Protein AF-A0A4V2AFM6-F1 (afdb_monomer_lite)

Foldseek 3Di:
DEPDPVVLVVCLVVLHQEAEDQDAHPPDRVVDCPVVPPPPVVVVVVCSNVVSNHDYDHPHVVQCVDVVRD

Sequence (70 aa):
MFATIPVIRKAIEAKANFIIAHEPTFYNHQDDTDWLKNDKVYQYKAALLKDNNITVWRNHDYIHSHNPDG

pLDDT: mean 92.41, std 6.47, range [71.69, 98.5]

Secondary structure (DSSP, 8-state):
----HHHHHHHHHTT--EEEESS-SSSSSS---GGGTT-HHHHHHHHHHHHTT-EEEE-STTGGGSSS--

Structure (mmCIF, N/CA/C/O backbone):
data_AF-A0A4V2AFM6-F1
#
_entry.id   AF-A0A4V2AFM6-F1
#
loop_
_atom_site.group_PDB
_atom_site.id
_atom_site.type_symbol
_atom_site.label_atom_id
_atom_site.label_alt_id
_atom_site.label_comp_id
_atom_site.label_asym_id
_atom_site.label_entity_id
_atom_site.label_seq_id
_atom_site.pdbx_PDB_ins_code
_atom_site.Cartn_x
_atom_site.Cartn_y
_atom_site.Cartn_z
_atom_site.occupancy
_atom_site.B_iso_or_equiv
_atom_site.auth_seq_id
_atom_site.auth_comp_id
_atom_site.auth_asym_id
_atom_site.auth_atom_id
_atom_site.pdbx_PDB_model_num
ATOM 1 N N . MET A 1 1 ? 11.046 -1.779 -4.023 1.00 83.88 1 MET A N 1
ATOM 2 C CA . MET A 1 1 ? 10.731 -0.456 -3.420 1.00 83.88 1 MET A CA 1
ATOM 3 C C . MET A 1 1 ? 9.345 -0.442 -2.767 1.00 83.88 1 MET A C 1
ATOM 5 O O . MET A 1 1 ? 8.395 -0.918 -3.376 1.00 83.88 1 MET A O 1
ATOM 9 N N . PHE A 1 2 ? 9.239 0.096 -1.543 1.00 91.25 2 PHE A N 1
ATOM 10 C CA . PHE A 1 2 ? 8.077 -0.027 -0.642 1.00 91.25 2 PHE A CA 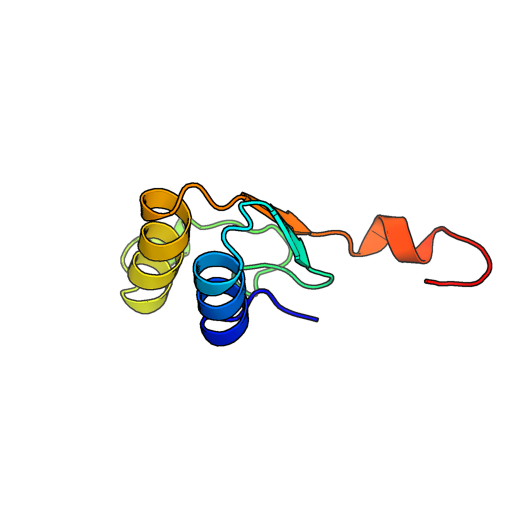1
ATOM 11 C C . PHE A 1 2 ? 7.157 1.209 -0.628 1.00 91.25 2 PHE A C 1
ATOM 13 O O . PHE A 1 2 ? 7.633 2.344 -0.700 1.00 91.25 2 PHE A O 1
ATOM 20 N N . ALA A 1 3 ? 5.857 1.006 -0.385 1.00 93.94 3 ALA A N 1
ATOM 21 C CA . ALA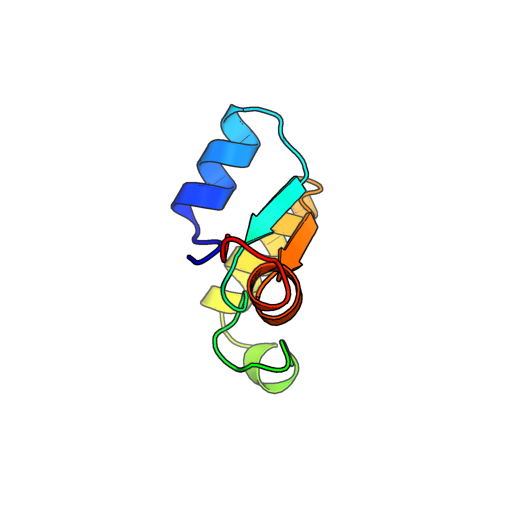 A 1 3 ? 4.895 2.076 -0.091 1.00 93.94 3 ALA A CA 1
ATOM 22 C C . ALA A 1 3 ? 5.032 2.578 1.364 1.00 93.94 3 ALA A C 1
ATOM 24 O O . ALA A 1 3 ? 4.219 2.258 2.232 1.00 93.94 3 ALA A O 1
ATOM 25 N N . THR A 1 4 ? 6.104 3.306 1.675 1.00 94.88 4 THR A N 1
ATOM 26 C CA . THR A 1 4 ? 6.356 3.844 3.026 1.00 94.88 4 THR A CA 1
ATOM 27 C C . THR A 1 4 ? 5.449 5.040 3.357 1.00 94.88 4 THR A C 1
ATOM 29 O O . THR A 1 4 ? 4.877 5.662 2.463 1.00 94.88 4 THR A O 1
ATOM 32 N N . ILE A 1 5 ? 5.333 5.416 4.640 1.00 96.12 5 ILE A N 1
ATOM 33 C CA . ILE A 1 5 ? 4.567 6.611 5.052 1.00 96.12 5 ILE A CA 1
ATOM 34 C C . ILE A 1 5 ? 5.033 7.883 4.314 1.00 96.12 5 ILE A C 1
ATOM 36 O O . ILE A 1 5 ? 4.169 8.613 3.830 1.00 96.12 5 ILE A O 1
ATOM 40 N N . PRO A 1 6 ? 6.345 8.161 4.148 1.00 97.31 6 PRO A N 1
ATOM 41 C CA . PRO A 1 6 ? 6.792 9.289 3.329 1.00 97.31 6 PRO A CA 1
ATOM 42 C C . PRO A 1 6 ? 6.308 9.243 1.873 1.00 97.31 6 PRO A C 1
ATOM 44 O O . PRO A 1 6 ? 5.935 10.281 1.336 1.00 97.31 6 PRO A O 1
ATOM 47 N N . VAL A 1 7 ? 6.273 8.066 1.236 1.00 96.94 7 VAL A N 1
ATOM 48 C CA . VAL A 1 7 ? 5.745 7.914 -0.135 1.00 96.94 7 VAL A CA 1
ATOM 49 C C . VAL A 1 7 ? 4.249 8.222 -0.174 1.00 96.94 7 VAL A C 1
ATOM 51 O O . VAL A 1 7 ? 3.801 8.955 -1.051 1.00 96.94 7 VAL A O 1
ATOM 54 N N . ILE A 1 8 ? 3.488 7.734 0.809 1.00 97.69 8 ILE A N 1
ATOM 55 C CA . ILE A 1 8 ? 2.048 8.006 0.915 1.00 97.69 8 ILE A CA 1
ATOM 56 C C . ILE A 1 8 ? 1.797 9.507 1.105 1.00 97.69 8 ILE A C 1
ATOM 58 O O . ILE A 1 8 ? 0.957 10.078 0.419 1.00 97.69 8 ILE A O 1
ATOM 62 N N . ARG A 1 9 ? 2.564 10.180 1.972 1.00 98.19 9 ARG A N 1
ATOM 63 C CA . ARG A 1 9 ? 2.458 11.637 2.167 1.00 98.19 9 ARG A CA 1
ATOM 64 C C . ARG A 1 9 ? 2.760 12.420 0.894 1.00 98.19 9 ARG A C 1
ATOM 66 O O . ARG A 1 9 ? 1.998 13.317 0.553 1.00 98.19 9 ARG A O 1
ATOM 73 N N . LYS A 1 10 ? 3.801 12.034 0.155 1.00 98.19 10 LYS A N 1
ATOM 74 C CA . LYS A 1 10 ? 4.105 12.636 -1.149 1.00 98.19 10 LYS A CA 1
ATOM 75 C C . LYS A 1 10 ? 2.978 12.433 -2.162 1.00 98.19 10 LYS A C 1
ATOM 77 O O . LYS A 1 10 ? 2.685 13.351 -2.918 1.00 98.19 10 LYS A O 1
ATOM 82 N N . ALA A 1 11 ? 2.329 11.266 -2.177 1.00 98.25 11 ALA A N 1
ATOM 83 C CA . ALA A 1 11 ? 1.168 11.037 -3.039 1.00 98.25 11 ALA A CA 1
ATOM 84 C C . ALA A 1 11 ? 0.001 11.973 -2.676 1.00 98.25 11 ALA A C 1
ATOM 86 O O . ALA A 1 11 ? -0.581 12.581 -3.571 1.00 98.25 11 ALA A O 1
ATOM 87 N N . ILE A 1 12 ? -0.272 12.170 -1.378 1.00 98.44 12 ILE A N 1
ATOM 88 C CA . ILE A 1 12 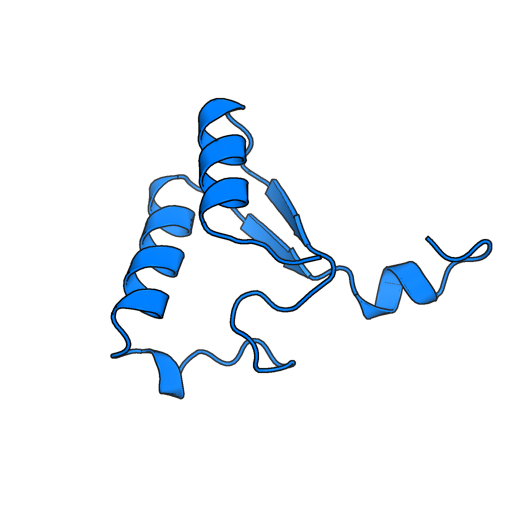? -1.282 13.127 -0.891 1.00 98.44 12 ILE A CA 1
ATOM 89 C C . ILE A 1 12 ? -0.948 14.553 -1.352 1.00 98.44 12 ILE A C 1
ATOM 91 O O . ILE A 1 12 ? -1.800 15.231 -1.925 1.00 98.44 12 ILE A O 1
ATOM 95 N N . GLU A 1 13 ? 0.295 15.001 -1.152 1.00 98.50 13 GLU A N 1
ATOM 96 C CA . GLU A 1 13 ? 0.772 16.325 -1.585 1.00 98.50 13 GLU A CA 1
ATOM 97 C C . GLU A 1 13 ? 0.634 16.519 -3.101 1.00 98.50 13 GLU A C 1
ATOM 99 O O . GLU A 1 13 ? 0.208 17.577 -3.565 1.00 98.50 13 GLU A O 1
ATOM 104 N N . ALA A 1 14 ? 0.929 15.472 -3.874 1.00 98.31 14 ALA A N 1
ATOM 105 C CA . ALA A 1 14 ? 0.791 15.456 -5.326 1.00 98.31 14 ALA A CA 1
ATOM 106 C C . ALA A 1 14 ? -0.661 15.293 -5.813 1.00 98.31 14 ALA A C 1
ATOM 108 O O . ALA A 1 14 ? -0.892 15.291 -7.021 1.00 98.31 14 ALA A O 1
ATOM 109 N N . LYS A 1 15 ? -1.640 15.143 -4.905 1.00 98.06 15 LYS A N 1
ATOM 110 C CA . LYS A 1 15 ? -3.040 14.795 -5.216 1.00 98.06 15 LYS A CA 1
ATOM 111 C C . LYS A 1 15 ? -3.173 13.512 -6.052 1.00 98.06 15 LYS A C 1
ATOM 113 O O . LYS A 1 15 ? -4.118 13.361 -6.825 1.00 98.06 15 LYS A O 1
ATOM 118 N N . ALA A 1 16 ? -2.224 12.594 -5.901 1.00 98.25 16 ALA A N 1
ATOM 119 C CA . ALA A 1 16 ? -2.247 11.282 -6.523 1.00 98.25 16 ALA A CA 1
ATOM 120 C C . ALA A 1 16 ? -3.019 10.291 -5.643 1.00 98.25 16 ALA A C 1
ATOM 122 O O . ALA A 1 16 ? -2.928 10.320 -4.418 1.00 98.25 16 ALA A O 1
ATOM 123 N N . ASN A 1 17 ? -3.744 9.378 -6.283 1.00 97.75 17 ASN A N 1
ATOM 124 C CA . ASN A 1 17 ? -4.561 8.358 -5.623 1.00 97.75 17 ASN A CA 1
ATOM 125 C C . ASN A 1 17 ? -4.094 6.921 -5.916 1.00 97.75 17 ASN A C 1
ATOM 127 O O . ASN A 1 17 ? -4.730 5.963 -5.479 1.00 97.75 17 ASN A O 1
ATOM 131 N N . PHE A 1 18 ? -2.990 6.752 -6.646 1.00 97.94 18 PHE A N 1
ATOM 132 C CA . PHE A 1 18 ? -2.480 5.443 -7.039 1.00 97.94 18 PHE A CA 1
ATOM 133 C C . PHE A 1 18 ? -0.965 5.362 -6.856 1.00 97.94 18 PHE A C 1
ATOM 135 O O . PHE A 1 18 ? -0.222 6.202 -7.362 1.00 97.94 18 PHE A O 1
ATOM 142 N N . ILE A 1 19 ? -0.514 4.348 -6.118 1.00 97.31 19 ILE A N 1
ATOM 143 C CA . ILE A 1 19 ? 0.897 4.054 -5.867 1.00 97.31 19 ILE A CA 1
ATOM 144 C C . ILE A 1 19 ? 1.202 2.675 -6.442 1.00 97.31 19 ILE A C 1
ATOM 146 O O . ILE A 1 19 ? 0.598 1.684 -6.038 1.00 97.31 19 ILE A O 1
ATOM 150 N N . ILE A 1 20 ? 2.186 2.604 -7.334 1.00 95.25 20 ILE A N 1
ATOM 151 C CA . ILE A 1 20 ? 2.747 1.338 -7.809 1.00 95.25 20 ILE A CA 1
ATOM 152 C C . ILE A 1 20 ? 4.002 1.072 -6.983 1.00 95.25 20 ILE A C 1
ATOM 154 O O . ILE A 1 20 ? 4.988 1.803 -7.079 1.00 95.25 20 ILE A O 1
ATOM 158 N N . ALA A 1 21 ? 3.942 0.061 -6.125 1.00 94.12 21 ALA A N 1
ATOM 159 C CA . ALA A 1 21 ? 5.060 -0.365 -5.301 1.00 94.12 21 ALA A CA 1
ATOM 160 C C . ALA A 1 21 ? 5.614 -1.677 -5.846 1.00 94.12 21 ALA A C 1
ATOM 162 O O . ALA A 1 21 ? 4.874 -2.523 -6.334 1.00 94.12 21 ALA A O 1
ATOM 163 N N . HIS A 1 22 ? 6.921 -1.859 -5.739 1.00 92.88 22 HIS A N 1
ATOM 164 C CA . HIS A 1 22 ? 7.535 -3.124 -6.117 1.00 92.88 22 HIS A CA 1
ATOM 165 C C . HIS A 1 22 ? 7.433 -4.140 -4.972 1.00 92.88 22 HIS A C 1
ATOM 167 O O . HIS A 1 22 ? 7.170 -5.303 -5.208 1.00 92.88 22 HIS A O 1
ATOM 173 N N . GLU A 1 23 ? 7.538 -3.707 -3.717 1.00 91.19 23 GLU A N 1
ATOM 174 C CA . GLU A 1 23 ? 7.492 -4.598 -2.548 1.00 91.19 23 GLU A CA 1
ATOM 175 C C . GLU A 1 23 ? 6.112 -4.640 -1.871 1.00 91.19 23 GLU A C 1
ATOM 177 O O . GLU A 1 23 ? 5.339 -3.687 -2.030 1.00 91.19 23 GLU A O 1
ATOM 182 N N . PRO A 1 24 ? 5.814 -5.683 -1.062 1.00 86.50 24 PRO A N 1
ATOM 183 C CA . PRO A 1 24 ? 4.581 -5.776 -0.280 1.00 86.50 24 PRO A CA 1
ATOM 184 C C . PRO A 1 24 ? 4.341 -4.572 0.631 1.00 86.50 24 PRO A C 1
ATOM 186 O O . PRO A 1 24 ? 5.270 -3.935 1.142 1.00 86.50 24 PRO A O 1
ATOM 189 N N . THR A 1 25 ? 3.067 -4.290 0.902 1.00 83.31 25 THR A N 1
ATOM 190 C CA . THR A 1 25 ? 2.687 -3.127 1.712 1.00 83.31 25 THR A CA 1
ATOM 191 C C . THR A 1 25 ? 2.924 -3.380 3.202 1.00 83.31 25 THR A C 1
ATOM 193 O O . THR A 1 25 ? 3.265 -2.432 3.922 1.00 83.31 25 THR A O 1
ATOM 196 N N . PHE A 1 26 ? 2.794 -4.633 3.660 1.00 83.62 26 PHE A N 1
ATOM 197 C CA . PHE A 1 26 ? 2.852 -5.003 5.083 1.00 83.62 26 PHE A CA 1
ATOM 198 C C . PHE A 1 26 ? 3.819 -6.161 5.423 1.00 83.62 26 PHE A C 1
ATOM 200 O O . PHE A 1 26 ? 3.629 -6.851 6.418 1.00 83.62 26 PHE A O 1
ATOM 207 N N . TYR A 1 27 ? 4.902 -6.333 4.651 1.00 72.06 27 TYR A N 1
ATOM 208 C CA . TYR A 1 27 ? 6.029 -7.238 4.968 1.00 72.06 27 TYR A CA 1
ATOM 209 C C . TYR A 1 27 ? 5.663 -8.711 5.246 1.00 72.06 27 TYR A C 1
ATOM 211 O O . TYR A 1 27 ? 6.273 -9.353 6.097 1.00 72.06 27 TYR A O 1
ATOM 2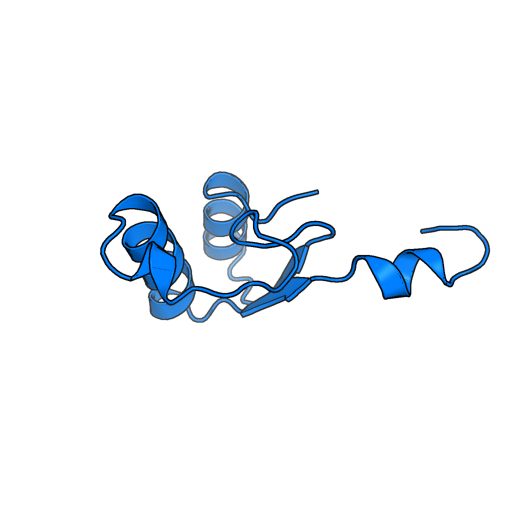19 N N . ASN A 1 28 ? 4.708 -9.290 4.518 1.00 76.38 28 ASN A N 1
ATOM 220 C CA . ASN A 1 28 ? 4.383 -10.713 4.681 1.00 76.38 28 ASN A CA 1
ATOM 221 C C . ASN A 1 28 ? 4.121 -11.477 3.376 1.00 76.38 28 ASN A C 1
ATOM 223 O O . ASN A 1 28 ? 3.514 -12.543 3.420 1.00 76.38 28 ASN A O 1
ATOM 227 N N . HIS A 1 29 ? 4.618 -10.967 2.242 1.00 71.69 29 HIS A N 1
ATOM 228 C CA . HIS A 1 29 ? 4.530 -11.547 0.888 1.00 71.69 29 HIS A CA 1
ATOM 229 C C . HIS A 1 29 ? 3.104 -11.695 0.321 1.00 71.69 29 HIS A C 1
ATOM 231 O O . HIS A 1 29 ? 2.868 -11.287 -0.811 1.00 71.69 29 HIS A O 1
ATOM 237 N N . GLN A 1 30 ? 2.162 -12.217 1.108 1.00 77.44 30 GLN A N 1
ATOM 238 C CA . GLN A 1 30 ? 0.759 -12.448 0.761 1.00 77.44 30 GLN A CA 1
ATOM 239 C C . GLN A 1 30 ? -0.152 -11.241 1.049 1.00 77.44 30 GLN A C 1
ATOM 241 O O . GLN A 1 30 ? -1.339 -11.308 0.755 1.00 77.44 30 GLN A O 1
ATOM 246 N N . ASP A 1 31 ? 0.381 -10.163 1.641 1.00 75.25 31 ASP A N 1
ATOM 247 C CA . ASP A 1 31 ? -0.382 -8.996 2.118 1.00 75.25 31 ASP A CA 1
ATOM 248 C C . ASP A 1 31 ? -1.558 -9.378 3.056 1.00 75.25 31 ASP A C 1
ATOM 250 O O . ASP A 1 31 ? -2.549 -8.659 3.155 1.00 75.25 31 ASP A O 1
ATOM 254 N N . ASP A 1 32 ? -1.445 -10.493 3.792 1.00 84.31 32 ASP A N 1
ATOM 255 C CA . ASP A 1 32 ? -2.416 -10.896 4.820 1.00 84.31 32 ASP A CA 1
ATOM 256 C C . ASP A 1 32 ? -2.366 -9.932 6.022 1.00 84.31 32 ASP A C 1
ATOM 258 O O . ASP A 1 32 ? -1.316 -9.680 6.613 1.00 84.31 32 ASP A O 1
ATOM 262 N N . THR A 1 33 ? -3.504 -9.373 6.407 1.00 88.81 33 THR A N 1
ATOM 263 C CA . THR A 1 33 ? -3.562 -8.355 7.463 1.00 88.81 33 THR A CA 1
ATOM 264 C C . THR A 1 33 ? -4.226 -8.828 8.749 1.00 88.81 33 THR A C 1
ATOM 266 O O . THR A 1 33 ? -4.273 -8.068 9.718 1.00 88.81 33 THR A O 1
ATOM 269 N N . ASP A 1 34 ? -4.708 -10.071 8.816 1.00 90.19 34 ASP A N 1
ATOM 270 C CA . ASP A 1 34 ? -5.516 -10.534 9.950 1.00 90.19 34 ASP A CA 1
ATOM 271 C C . ASP A 1 34 ? -4.730 -10.531 11.267 1.00 90.19 34 ASP A C 1
ATOM 273 O O . ASP A 1 34 ? -5.242 -10.133 12.320 1.00 90.19 34 ASP A O 1
ATOM 277 N N . TRP A 1 35 ? -3.451 -10.901 11.203 1.00 88.25 35 TRP A N 1
ATOM 278 C CA . TRP A 1 35 ? -2.525 -10.872 12.337 1.00 88.25 35 TRP A CA 1
ATOM 279 C C . TRP A 1 35 ? -2.105 -9.446 12.741 1.00 88.25 35 TRP A C 1
ATOM 281 O O . TRP A 1 35 ? -1.676 -9.230 13.874 1.00 88.25 35 TRP A O 1
ATOM 291 N N . LEU A 1 36 ? -2.287 -8.461 11.853 1.00 89.88 36 LEU A N 1
ATOM 292 C CA . LEU A 1 36 ? -1.962 -7.046 12.068 1.00 89.88 36 LEU A CA 1
ATOM 293 C C . LEU A 1 36 ? -3.150 -6.209 12.547 1.00 89.88 36 LEU A C 1
ATOM 295 O O . LEU A 1 36 ? -2.976 -5.039 12.877 1.00 89.88 36 LEU A O 1
ATOM 299 N N . LYS A 1 37 ? -4.360 -6.774 12.629 1.00 89.62 37 LYS A N 1
ATOM 300 C CA . LYS A 1 37 ? -5.594 -6.016 12.907 1.00 89.62 37 LYS A CA 1
ATOM 301 C C . LYS A 1 37 ? -5.544 -5.122 14.153 1.00 89.62 37 LYS A C 1
ATOM 303 O O . LYS A 1 37 ? -6.215 -4.095 14.183 1.00 89.62 37 LYS A O 1
ATOM 308 N N . ASN A 1 38 ? -4.765 -5.507 15.167 1.00 94.00 38 ASN A N 1
ATOM 309 C CA . ASN A 1 38 ? -4.601 -4.781 16.433 1.00 94.00 38 ASN A CA 1
ATOM 310 C C . ASN A 1 38 ? -3.275 -4.003 16.519 1.00 94.00 38 ASN A C 1
ATOM 312 O O . ASN A 1 38 ? -3.013 -3.347 17.528 1.00 94.00 38 ASN A O 1
ATOM 316 N N . ASP A 1 39 ? -2.430 -4.087 15.493 1.00 94.12 39 ASP A N 1
ATOM 317 C CA . ASP A 1 39 ? -1.172 -3.360 15.429 1.00 94.12 39 ASP A CA 1
ATOM 318 C C . ASP A 1 39 ? -1.428 -1.887 15.076 1.00 94.12 39 ASP A C 1
ATOM 320 O O . ASP A 1 39 ? -2.075 -1.550 14.080 1.00 94.12 39 ASP A O 1
ATOM 324 N N . LYS A 1 40 ? -0.911 -0.982 15.911 1.00 95.12 40 LYS A N 1
ATOM 325 C CA . LYS A 1 40 ? -1.150 0.460 15.765 1.00 95.12 40 LYS A CA 1
ATOM 326 C C . LYS A 1 40 ? -0.490 1.041 14.513 1.00 95.12 40 LYS A C 1
ATOM 328 O O . LYS A 1 40 ? -1.006 2.006 13.953 1.00 95.12 40 LYS A O 1
ATOM 333 N N . VAL A 1 41 ? 0.639 0.484 14.074 1.00 92.00 41 VAL A N 1
ATOM 334 C CA . VAL A 1 41 ? 1.366 0.948 12.883 1.00 92.00 41 VAL A CA 1
ATOM 335 C C . VAL A 1 41 ? 0.608 0.541 11.623 1.00 92.00 41 VAL A C 1
ATOM 337 O O . VAL A 1 41 ? 0.422 1.371 10.728 1.00 92.00 41 VAL A O 1
ATOM 340 N N . TYR A 1 42 ? 0.111 -0.697 11.578 1.00 92.56 42 TYR A N 1
ATOM 341 C CA . TYR A 1 42 ? -0.781 -1.169 10.523 1.00 92.56 42 TYR A CA 1
ATOM 342 C C . TYR A 1 42 ? -2.035 -0.299 10.426 1.00 92.56 42 TYR A C 1
ATOM 344 O O . TYR A 1 42 ? -2.299 0.273 9.368 1.00 92.56 42 TYR A O 1
ATOM 352 N N . GLN A 1 43 ? -2.763 -0.139 11.536 1.00 95.12 43 GLN A N 1
ATOM 353 C CA . GLN A 1 43 ? -3.995 0.650 11.579 1.00 95.12 43 GLN A CA 1
ATOM 354 C C . GLN A 1 43 ? -3.765 2.085 11.100 1.00 95.12 43 GLN A C 1
ATOM 356 O O . GLN A 1 43 ? -4.543 2.599 10.300 1.00 95.12 43 GLN A O 1
ATOM 361 N N . TYR A 1 44 ? -2.669 2.712 11.536 1.00 96.62 44 TYR A N 1
ATOM 362 C CA . TYR A 1 44 ? -2.308 4.057 11.105 1.00 96.62 44 TYR A CA 1
ATOM 363 C C . TYR A 1 44 ? -2.084 4.143 9.591 1.00 96.62 44 TYR A C 1
ATOM 365 O O . TYR A 1 44 ? -2.639 5.016 8.925 1.00 96.62 44 TYR A O 1
ATOM 373 N N . LYS A 1 45 ? -1.280 3.231 9.031 1.00 95.31 45 LYS A N 1
ATOM 374 C CA . LYS A 1 45 ? -0.975 3.217 7.596 1.00 95.31 45 LYS A CA 1
ATOM 375 C C . LYS A 1 45 ? -2.215 2.902 6.754 1.00 95.31 45 LYS A C 1
ATOM 377 O O . LYS A 1 45 ? -2.429 3.556 5.735 1.00 95.31 45 LYS A O 1
ATOM 382 N N . ALA A 1 46 ? -3.029 1.939 7.181 1.00 94.81 46 ALA A N 1
ATOM 383 C CA . ALA A 1 46 ? -4.271 1.567 6.510 1.00 94.81 46 ALA A CA 1
ATOM 384 C C . ALA A 1 46 ? -5.292 2.716 6.525 1.00 94.81 46 ALA A C 1
ATOM 386 O O . ALA A 1 46 ? -5.874 3.025 5.486 1.00 94.81 46 ALA A O 1
ATOM 387 N N . ALA A 1 47 ? -5.459 3.396 7.667 1.00 97.38 47 ALA A N 1
ATOM 388 C CA . ALA A 1 47 ? -6.310 4.579 7.772 1.00 97.38 47 ALA A CA 1
ATOM 389 C C . ALA A 1 47 ? -5.809 5.712 6.869 1.00 97.38 47 ALA A C 1
ATOM 391 O O . ALA A 1 47 ? -6.585 6.262 6.101 1.00 97.38 47 ALA A O 1
ATOM 392 N N . LEU A 1 48 ? -4.501 5.994 6.867 1.00 97.69 48 LEU A N 1
ATOM 393 C CA . LEU A 1 48 ? -3.920 7.039 6.021 1.00 97.69 48 LEU A CA 1
ATOM 394 C C . LEU A 1 48 ? -4.210 6.815 4.528 1.00 97.69 48 LEU A C 1
ATOM 396 O O . LEU A 1 48 ? -4.545 7.765 3.823 1.00 97.69 48 LEU A O 1
ATOM 400 N N . LEU A 1 49 ? -4.096 5.574 4.048 1.00 97.00 49 LEU A N 1
ATOM 401 C CA . LEU A 1 49 ? -4.446 5.212 2.672 1.00 97.00 49 LEU A CA 1
ATOM 402 C C . LEU A 1 49 ? -5.950 5.377 2.414 1.00 97.00 49 LEU A C 1
ATOM 404 O O . LEU A 1 49 ? -6.337 6.013 1.433 1.00 97.00 49 LEU A O 1
ATOM 408 N N . LYS A 1 50 ? -6.789 4.847 3.312 1.00 97.50 50 LYS A N 1
ATOM 409 C CA . LYS A 1 50 ? -8.252 4.877 3.195 1.00 97.50 50 LYS A CA 1
ATOM 410 C C . LYS A 1 50 ? -8.809 6.301 3.200 1.00 97.50 50 LYS A C 1
ATOM 412 O O . LYS A 1 50 ? -9.563 6.654 2.301 1.00 97.50 50 LYS A O 1
ATOM 417 N N . ASP A 1 51 ? -8.406 7.122 4.164 1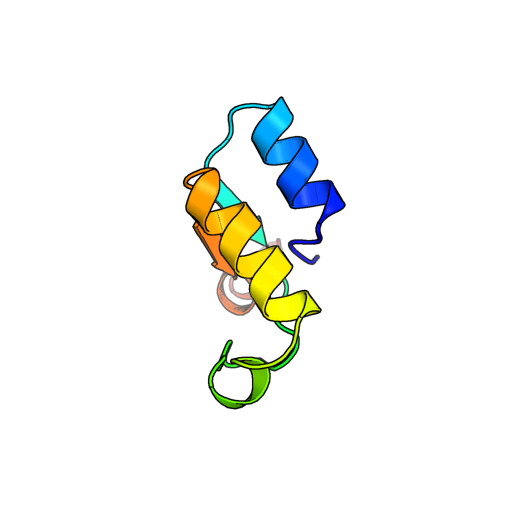.00 98.31 51 ASP A N 1
ATOM 418 C CA . ASP A 1 51 ? -8.912 8.487 4.355 1.00 98.31 51 ASP A CA 1
ATOM 419 C C . ASP A 1 51 ? -8.542 9.415 3.189 1.00 98.31 51 ASP A C 1
ATOM 421 O O . ASP A 1 51 ? -9.225 10.406 2.938 1.00 98.31 51 ASP A O 1
ATOM 425 N N . ASN A 1 52 ? -7.478 9.083 2.450 1.00 98.31 52 ASN A N 1
ATOM 426 C CA . ASN A 1 52 ? -7.015 9.844 1.288 1.00 98.31 52 ASN A CA 1
ATOM 427 C C . ASN A 1 52 ? -7.371 9.181 -0.053 1.00 98.31 52 ASN A C 1
ATOM 429 O O . ASN A 1 52 ? -6.927 9.655 -1.096 1.00 98.31 52 ASN A O 1
ATOM 433 N N . ASN A 1 53 ? -8.178 8.113 -0.049 1.00 98.06 53 ASN A N 1
ATOM 434 C CA . ASN A 1 53 ? -8.573 7.359 -1.245 1.00 98.06 53 ASN A CA 1
ATOM 435 C C . ASN A 1 53 ? -7.384 6.869 -2.091 1.00 98.06 53 ASN A C 1
ATOM 437 O O . ASN A 1 53 ? -7.432 6.908 -3.320 1.00 98.06 53 ASN A O 1
ATOM 441 N N . ILE A 1 54 ? -6.308 6.417 -1.445 1.00 98.25 54 ILE A N 1
ATOM 442 C CA . ILE A 1 54 ? -5.103 5.941 -2.128 1.00 98.25 54 ILE A CA 1
ATOM 443 C C . ILE A 1 54 ? -5.132 4.419 -2.248 1.00 98.25 54 ILE A C 1
ATOM 445 O O . ILE A 1 54 ? -5.247 3.703 -1.255 1.00 98.25 54 ILE A O 1
ATOM 449 N N . THR A 1 55 ? -4.941 3.926 -3.469 1.00 96.75 55 THR A N 1
ATOM 450 C CA . THR A 1 55 ? -4.732 2.503 -3.761 1.00 96.75 55 THR A CA 1
ATOM 451 C C . THR A 1 55 ? -3.243 2.214 -3.949 1.00 96.75 55 THR A C 1
ATOM 453 O O . THR A 1 55 ? -2.544 2.955 -4.640 1.00 96.75 55 THR A O 1
ATOM 456 N N . VAL A 1 56 ? -2.760 1.120 -3.355 1.00 94.88 56 VAL A N 1
ATOM 457 C CA . VAL A 1 56 ? -1.400 0.603 -3.563 1.00 94.88 56 VAL A CA 1
ATOM 458 C C . VAL A 1 56 ? -1.485 -0.690 -4.365 1.00 94.88 56 VAL A C 1
ATOM 460 O O . VAL A 1 56 ? -2.175 -1.619 -3.956 1.00 94.88 56 VAL A O 1
ATOM 463 N N . TRP A 1 57 ? -0.770 -0.763 -5.484 1.00 93.31 57 TRP A N 1
ATOM 464 C CA . TRP A 1 57 ? -0.616 -1.986 -6.266 1.00 93.31 57 TRP A CA 1
ATOM 465 C C . TRP A 1 57 ? 0.818 -2.503 -6.160 1.00 93.31 57 TRP A C 1
ATOM 467 O O . TRP A 1 57 ? 1.766 -1.798 -6.512 1.00 93.31 57 TRP A O 1
ATOM 477 N N . ARG A 1 58 ? 0.967 -3.741 -5.677 1.00 91.81 58 ARG A N 1
ATOM 478 C CA . ARG A 1 58 ? 2.233 -4.479 -5.697 1.00 91.81 58 ARG A CA 1
ATOM 479 C C . ARG A 1 58 ? 2.480 -5.012 -7.110 1.00 91.81 58 ARG A C 1
ATOM 481 O O . ARG A 1 58 ? 1.859 -5.990 -7.521 1.00 91.81 58 ARG A O 1
ATOM 488 N N . ASN A 1 59 ? 3.427 -4.407 -7.815 1.00 92.31 59 ASN A N 1
ATOM 489 C CA . ASN A 1 59 ? 3.939 -4.863 -9.102 1.00 92.31 59 ASN A CA 1
ATOM 490 C C . ASN A 1 59 ? 5.361 -5.428 -8.934 1.00 92.31 59 ASN A C 1
ATOM 492 O O . ASN A 1 59 ? 6.345 -4.772 -9.271 1.00 92.31 59 ASN A O 1
ATOM 496 N N . HIS A 1 60 ? 5.452 -6.621 -8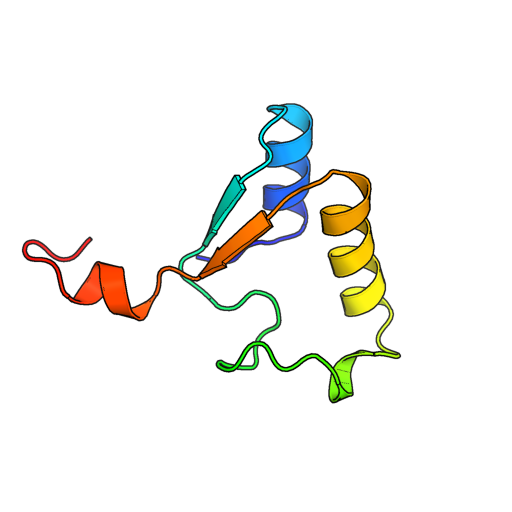.343 1.00 91.44 60 HIS A N 1
ATOM 497 C CA . HIS A 1 60 ? 6.727 -7.294 -8.075 1.00 91.44 60 HIS A CA 1
ATOM 498 C C . HIS A 1 60 ? 7.068 -8.316 -9.163 1.00 91.44 60 HIS A C 1
ATOM 500 O O . HIS A 1 60 ? 8.032 -8.162 -9.892 1.00 91.44 60 HIS A O 1
ATOM 506 N N . ASP A 1 61 ? 6.259 -9.367 -9.304 1.00 90.94 61 ASP A N 1
ATOM 507 C CA . ASP A 1 61 ? 6.628 -10.512 -10.146 1.00 90.94 61 ASP A CA 1
ATOM 508 C C . ASP A 1 61 ? 6.377 -10.225 -11.632 1.00 90.94 61 ASP A C 1
ATOM 510 O O . ASP A 1 61 ? 7.090 -10.713 -12.504 1.00 90.94 61 ASP A O 1
ATOM 514 N N . TYR A 1 62 ? 5.379 -9.388 -11.926 1.00 91.19 62 TYR A N 1
ATOM 515 C CA . TYR A 1 62 ? 5.031 -9.024 -13.296 1.00 91.19 62 TYR A CA 1
ATOM 516 C C . TYR A 1 62 ? 6.117 -8.169 -13.961 1.00 91.19 62 TYR A C 1
ATOM 518 O O . TYR A 1 62 ? 6.460 -8.439 -15.110 1.00 91.19 62 TYR A O 1
ATOM 526 N N . ILE A 1 63 ? 6.722 -7.203 -13.255 1.00 92.81 63 ILE A N 1
ATOM 527 C CA . ILE A 1 63 ? 7.783 -6.367 -13.845 1.00 92.81 63 ILE A CA 1
ATOM 528 C C . ILE A 1 63 ? 9.011 -7.203 -14.246 1.00 92.81 63 ILE A C 1
ATOM 530 O O . ILE A 1 63 ? 9.550 -7.001 -15.329 1.00 92.81 63 ILE A O 1
ATOM 534 N N . HIS A 1 64 ? 9.345 -8.227 -13.454 1.00 94.00 64 HIS A N 1
ATOM 535 C CA . HIS A 1 64 ? 10.435 -9.168 -13.730 1.00 94.00 64 HIS A CA 1
ATOM 536 C C . HIS A 1 64 ? 10.158 -10.158 -14.866 1.00 94.00 64 HIS A C 1
ATOM 538 O O . HIS A 1 64 ? 11.039 -10.918 -15.263 1.00 94.00 64 HIS A O 1
ATOM 544 N N . SER A 1 65 ? 8.935 -10.176 -15.402 1.00 94.12 65 SER A N 1
ATOM 545 C CA . SER A 1 65 ? 8.600 -10.986 -16.577 1.00 94.12 65 SER A CA 1
ATOM 546 C C . SER A 1 65 ? 8.930 -10.291 -17.907 1.00 94.12 65 SER A C 1
ATOM 548 O O . SER A 1 65 ? 8.816 -10.909 -18.968 1.00 94.12 65 SER A O 1
ATOM 550 N N . HIS A 1 66 ? 9.329 -9.015 -17.875 1.00 94.19 66 HIS A N 1
ATOM 551 C CA . HIS A 1 66 ? 9.647 -8.226 -19.064 1.00 94.19 66 HIS A CA 1
ATOM 552 C C . HIS A 1 66 ? 11.127 -8.326 -19.477 1.00 94.19 66 HIS A C 1
ATOM 554 O O . HIS A 1 66 ? 11.990 -8.691 -18.684 1.00 94.19 66 HIS A O 1
ATOM 560 N N . ASN A 1 67 ? 11.419 -8.019 -20.750 1.00 93.75 67 ASN A N 1
ATOM 561 C CA . ASN A 1 67 ? 12.782 -7.936 -21.285 1.00 93.75 67 ASN A CA 1
ATOM 562 C C . ASN A 1 67 ? 12.951 -6.638 -22.114 1.00 93.75 67 ASN A C 1
ATOM 564 O O . ASN A 1 67 ? 12.256 -6.495 -23.126 1.00 93.75 67 ASN A O 1
ATOM 568 N N . PRO A 1 68 ? 13.851 -5.707 -21.734 1.00 90.88 68 PRO A N 1
ATOM 569 C CA . PRO A 1 68 ? 14.729 -5.782 -20.562 1.00 90.88 68 PRO A CA 1
ATOM 570 C C . PRO A 1 68 ? 13.937 -5.821 -19.249 1.00 90.88 68 PRO A C 1
ATOM 572 O O . PRO A 1 68 ? 12.792 -5.371 -19.209 1.00 90.88 68 PRO A O 1
ATOM 575 N N . ASP A 1 69 ? 14.545 -6.406 -18.215 1.00 91.50 69 ASP A N 1
ATOM 576 C CA . ASP A 1 69 ? 14.004 -6.382 -16.850 1.00 91.50 69 ASP A CA 1
ATOM 577 C C . ASP A 1 69 ? 13.777 -4.922 -16.417 1.00 91.50 69 ASP A C 1
ATOM 579 O O . ASP A 1 69 ? 14.536 -4.029 -16.823 1.00 91.50 69 ASP A O 1
ATOM 583 N N . GLY A 1 70 ? 12.686 -4.681 -15.688 1.00 81.06 70 GLY A N 1
ATOM 584 C CA . GLY A 1 70 ? 12.160 -3.339 -15.408 1.00 81.06 70 GLY A CA 1
ATOM 585 C C . GLY A 1 70 ? 12.515 -2.760 -14.046 1.00 81.06 70 GLY A C 1
ATOM 586 O O . GLY A 1 70 ? 13.150 -3.444 -13.216 1.00 81.06 70 GLY A O 1
#

Radius of gyration: 13.11 Å; chains: 1; bounding box: 24×29×38 Å